Protein AF-A0A1Q7CAB7-F1 (afdb_monomer_lite)

Radius of gyration: 22.07 Å; chains: 1; bounding box: 35×59×57 Å

Secondary structure (DSSP, 8-state):
-BTTB--HHHHHHHHHH--BTTTEEEETTEEEES--S-EEEEEEE-SS--STTSTTGGG--SHHHHHHHHHHTT--EEEEEEE--TTSTTHHHHHHHHHHHHHHHHHHHHHHHHHHHHHHS-------SS--------

pLDDT: mean 85.0, std 17.0, range [36.19, 98.44]

Foldseek 3Di:
DPQLADDPVVVVVLVVQPDEPHQWYADPVGIDADPAPDAEEAEEEEQADQDPPDPNVVSRPHVVVVCVSCVSSHHNNYHYAYLHNCNDPCSVVSVVVSVVVVVVVVVVVVVVVVVVVVVPDPPPDPDDPDDDDDDDDD

Structure (mmCIF, N/CA/C/O backbone):
data_AF-A0A1Q7CAB7-F1
#
_entry.id   AF-A0A1Q7CAB7-F1
#
loop_
_atom_site.group_PDB
_atom_site.id
_atom_site.type_symbol
_atom_site.label_atom_id
_atom_site.label_alt_id
_atom_site.label_comp_id
_atom_site.label_asym_id
_atom_site.label_entity_id
_atom_site.label_seq_id
_atom_site.pdbx_PDB_ins_code
_atom_site.Cartn_x
_atom_site.Cartn_y
_atom_site.Cartn_z
_atom_site.occupancy
_atom_site.B_iso_or_equiv
_atom_site.auth_seq_id
_atom_site.auth_comp_id
_atom_site.auth_asym_id
_atom_site.auth_atom_id
_atom_site.pdbx_PDB_model_num
ATOM 1 N N . MET A 1 1 ? 3.531 -2.266 -10.623 1.00 93.06 1 MET A N 1
ATOM 2 C CA . MET A 1 1 ? 3.233 -0.841 -10.405 1.00 93.06 1 MET A CA 1
ATOM 3 C C . MET A 1 1 ? 2.967 -0.268 -11.768 1.00 93.06 1 MET A C 1
ATOM 5 O O . MET A 1 1 ? 3.759 -0.510 -12.668 1.00 93.06 1 MET A O 1
ATOM 9 N N . TYR A 1 2 ? 1.855 0.435 -11.917 1.00 92.12 2 TYR A N 1
ATOM 10 C CA . TYR A 1 2 ? 1.488 1.078 -13.170 1.00 92.12 2 TYR A CA 1
ATOM 11 C C . TYR A 1 2 ? 1.405 2.576 -12.912 1.00 92.12 2 TYR A C 1
ATOM 13 O O . TYR A 1 2 ? 0.789 2.983 -11.930 1.00 92.12 2 TYR A O 1
ATOM 21 N N . ASN A 1 3 ? 2.055 3.377 -13.758 1.00 94.75 3 ASN A N 1
ATOM 22 C CA . ASN A 1 3 ? 2.077 4.839 -13.649 1.00 94.75 3 ASN A CA 1
ATOM 23 C C . ASN A 1 3 ? 2.449 5.342 -12.240 1.00 94.75 3 ASN A C 1
ATOM 25 O O . ASN A 1 3 ? 1.783 6.212 -11.687 1.00 94.75 3 ASN A O 1
ATOM 29 N N . PHE A 1 4 ? 3.517 4.776 -11.666 1.00 95.00 4 PHE A N 1
ATOM 30 C CA . PHE A 1 4 ? 4.185 5.272 -10.450 1.00 95.00 4 PHE A CA 1
ATOM 31 C C . PHE A 1 4 ? 3.374 5.234 -9.139 1.00 95.00 4 PHE A C 1
ATOM 33 O O . PHE A 1 4 ? 3.864 5.693 -8.111 1.00 95.00 4 PHE A O 1
ATOM 40 N N . SER A 1 5 ? 2.149 4.695 -9.136 1.00 96.06 5 SER A N 1
ATOM 41 C CA . SER A 1 5 ? 1.272 4.716 -7.957 1.00 96.06 5 SER A CA 1
ATOM 42 C C . SER A 1 5 ? 0.442 3.433 -7.795 1.00 96.06 5 SER A C 1
ATOM 44 O O . SER A 1 5 ? 0.668 2.411 -8.455 1.00 96.06 5 SER A O 1
ATOM 46 N N . ILE A 1 6 ? -0.502 3.465 -6.852 1.00 97.31 6 ILE A N 1
ATOM 47 C CA . ILE A 1 6 ? -1.458 2.389 -6.601 1.00 97.31 6 ILE A CA 1
ATOM 48 C C . ILE A 1 6 ? -2.531 2.306 -7.704 1.00 97.31 6 ILE A C 1
ATOM 50 O O . ILE A 1 6 ? -2.869 3.317 -8.320 1.00 97.31 6 ILE A O 1
ATOM 54 N N . PRO A 1 7 ? -3.127 1.121 -7.937 1.00 97.06 7 PRO A N 1
ATOM 55 C CA . PRO A 1 7 ? -4.263 0.988 -8.844 1.00 97.06 7 PRO A CA 1
ATOM 56 C C . PRO A 1 7 ? -5.467 1.831 -8.398 1.00 97.06 7 PRO A C 1
ATOM 58 O O . PRO A 1 7 ? -5.752 1.943 -7.203 1.00 97.06 7 PRO A O 1
ATOM 61 N N . SER A 1 8 ? -6.237 2.350 -9.356 1.00 97.62 8 SER A N 1
ATOM 62 C CA . SER A 1 8 ? -7.451 3.135 -9.080 1.00 97.62 8 SER A CA 1
ATOM 63 C C . SER A 1 8 ? -8.499 2.352 -8.284 1.00 97.62 8 SER A C 1
ATOM 65 O O . SER A 1 8 ? -9.132 2.904 -7.388 1.00 97.62 8 SER A O 1
ATOM 67 N N . SER A 1 9 ? -8.641 1.052 -8.549 1.00 97.94 9 SER A N 1
ATOM 68 C CA . SER A 1 9 ? -9.522 0.158 -7.790 1.00 97.94 9 SER A CA 1
ATOM 69 C C . SER A 1 9 ? -9.101 0.030 -6.325 1.00 97.94 9 SER A C 1
ATOM 71 O O . SER A 1 9 ? -9.954 0.062 -5.439 1.00 97.94 9 SER A O 1
ATOM 73 N N . LEU A 1 10 ? -7.793 -0.046 -6.051 1.00 97.75 10 LEU A N 1
ATOM 74 C CA . LEU A 1 10 ? -7.275 -0.067 -4.685 1.00 97.75 10 LEU A CA 1
ATOM 75 C C . LEU A 1 10 ? -7.554 1.263 -3.980 1.00 97.75 10 LEU A C 1
ATOM 77 O O . LEU A 1 10 ? -7.998 1.259 -2.836 1.00 97.75 10 LEU A O 1
ATOM 81 N N . LYS A 1 11 ? -7.369 2.396 -4.668 1.00 98.00 11 LYS A N 1
ATOM 82 C CA . LYS A 1 11 ? -7.717 3.716 -4.123 1.00 98.00 11 LYS A CA 1
ATOM 83 C C . LYS A 1 11 ? -9.207 3.812 -3.782 1.00 98.00 11 LYS A C 1
ATOM 85 O O . LYS A 1 11 ? -9.547 4.247 -2.687 1.00 98.00 11 LYS A O 1
ATOM 90 N N . ALA A 1 12 ? -10.078 3.354 -4.679 1.00 98.44 12 ALA A N 1
ATOM 91 C CA . ALA A 1 12 ? -11.519 3.333 -4.445 1.00 98.44 12 ALA A CA 1
ATOM 92 C C . ALA A 1 12 ? -11.897 2.447 -3.245 1.00 98.44 12 ALA A C 1
ATOM 94 O O . ALA A 1 12 ? -12.755 2.824 -2.452 1.00 98.44 12 ALA A O 1
ATOM 95 N N . TRP A 1 13 ? -11.240 1.295 -3.072 1.00 98.25 13 TRP A N 1
ATOM 96 C CA . TRP A 1 13 ? -11.433 0.443 -1.896 1.00 98.25 13 TRP A CA 1
ATOM 97 C C . TRP A 1 13 ? -10.955 1.116 -0.601 1.00 98.25 13 TRP A C 1
ATOM 99 O O . TRP A 1 13 ? -11.678 1.095 0.396 1.00 98.25 13 TRP A O 1
ATOM 109 N N . ILE A 1 14 ? -9.786 1.768 -0.621 1.00 98.25 14 ILE A N 1
ATOM 110 C CA . ILE A 1 14 ? -9.268 2.552 0.512 1.00 98.25 14 ILE A CA 1
ATOM 111 C C . ILE A 1 14 ? -10.302 3.602 0.946 1.00 98.25 14 ILE A C 1
ATOM 113 O O . ILE A 1 14 ? -10.620 3.699 2.131 1.00 98.25 14 ILE A O 1
ATOM 117 N N . ASP A 1 15 ? -10.903 4.315 -0.007 1.00 97.88 15 ASP A N 1
ATOM 118 C CA . ASP A 1 15 ? -11.925 5.333 0.271 1.00 97.88 15 ASP A CA 1
ATOM 119 C C . ASP A 1 15 ? -13.193 4.760 0.927 1.00 97.88 15 ASP A C 1
ATOM 121 O O . ASP A 1 15 ? -13.919 5.474 1.622 1.00 97.88 15 ASP A O 1
ATOM 125 N N . GLN A 1 16 ? -13.464 3.462 0.757 1.00 97.94 16 GLN A N 1
ATOM 126 C CA . GLN A 1 16 ? -14.570 2.795 1.441 1.00 97.94 16 GLN A CA 1
ATOM 127 C C . GLN A 1 16 ? -14.238 2.400 2.880 1.00 97.94 16 GLN A C 1
ATOM 129 O O . GLN A 1 16 ? -15.137 2.444 3.723 1.00 97.94 16 GLN A O 1
ATOM 134 N N . ILE A 1 17 ? -12.987 2.029 3.173 1.00 96.81 17 ILE A N 1
ATOM 135 C CA . ILE A 1 17 ? -12.585 1.536 4.499 1.00 96.81 17 ILE A CA 1
ATOM 136 C C . ILE A 1 17 ? -12.109 2.639 5.445 1.00 96.81 17 ILE A C 1
ATOM 138 O O . ILE A 1 17 ? -12.213 2.470 6.659 1.00 96.81 17 ILE A O 1
ATOM 142 N N . VAL A 1 18 ? -11.608 3.765 4.933 1.00 97.50 18 VAL A N 1
ATOM 143 C CA . VAL A 1 18 ? -11.187 4.914 5.748 1.00 97.50 18 VAL A CA 1
ATOM 144 C C . VAL A 1 18 ? -12.438 5.703 6.145 1.00 97.50 18 VAL A C 1
ATOM 146 O O . VAL A 1 18 ? -12.928 6.552 5.404 1.00 97.50 18 VAL A O 1
ATOM 149 N N . ARG A 1 19 ? -13.008 5.382 7.312 1.00 96.75 19 ARG A N 1
ATOM 150 C CA . ARG A 1 19 ? -14.303 5.902 7.775 1.00 96.75 19 ARG A CA 1
ATOM 151 C C . ARG A 1 19 ? -14.226 6.355 9.227 1.00 96.75 19 ARG A C 1
ATOM 153 O O . ARG A 1 19 ? -13.767 5.613 10.102 1.00 96.75 19 ARG A O 1
ATOM 160 N N . LEU A 1 20 ? -14.747 7.556 9.474 1.00 95.50 20 LEU A N 1
ATOM 161 C CA . LEU A 1 20 ? -14.908 8.102 10.819 1.00 95.50 20 LEU A CA 1
ATOM 162 C C . LEU A 1 20 ? -15.801 7.193 11.677 1.00 95.50 20 LEU A C 1
ATOM 164 O O . LEU A 1 20 ? -16.824 6.688 11.217 1.00 95.50 20 LEU A O 1
ATOM 168 N N . GLY A 1 21 ? -15.386 6.962 12.921 1.00 94.12 21 GLY A N 1
ATOM 169 C CA . GLY A 1 21 ? -16.058 6.084 13.879 1.00 94.12 21 GLY A CA 1
ATOM 170 C C . GLY A 1 21 ? -15.904 4.585 13.599 1.00 94.12 21 GLY A C 1
ATOM 171 O O . GLY A 1 21 ? -16.500 3.780 14.312 1.00 94.12 21 GLY A O 1
ATOM 172 N N . LYS A 1 22 ? -15.138 4.189 12.570 1.00 95.38 22 LYS A N 1
ATOM 173 C CA . LYS A 1 22 ? -14.873 2.778 12.232 1.00 95.38 22 LYS A CA 1
ATOM 174 C C . LYS A 1 22 ? -13.384 2.462 12.230 1.00 95.38 22 LYS A C 1
ATOM 176 O O . LYS A 1 22 ? -12.943 1.604 12.984 1.00 95.38 22 LYS A O 1
ATOM 181 N N . THR A 1 23 ? -12.616 3.163 11.402 1.00 96.81 23 THR A N 1
ATOM 182 C CA . THR A 1 23 ? -11.162 2.967 11.255 1.00 96.81 23 THR A CA 1
ATOM 183 C C . THR A 1 23 ? -10.367 4.204 11.653 1.00 96.81 23 THR A C 1
ATOM 185 O O . THR A 1 23 ? -9.203 4.086 12.026 1.00 96.81 23 THR A O 1
ATOM 188 N N . VAL A 1 24 ? -11.013 5.372 11.650 1.00 96.75 24 VAL A N 1
ATOM 189 C CA . VAL A 1 24 ? -10.465 6.647 12.121 1.00 96.75 24 VAL A CA 1
ATOM 190 C C . VAL A 1 24 ? -11.419 7.248 13.149 1.00 96.75 24 VAL A C 1
ATOM 192 O O . VAL A 1 24 ? -12.636 7.145 13.008 1.00 96.75 24 VAL A O 1
ATOM 195 N N . GLY A 1 25 ? -10.885 7.888 14.178 1.00 95.44 25 GLY A N 1
ATOM 196 C CA . GLY A 1 25 ? -11.621 8.678 15.161 1.00 95.44 25 GLY A CA 1
ATOM 197 C C . GLY A 1 25 ? -10.913 9.999 15.452 1.00 95.44 25 GLY A C 1
ATOM 198 O O . GLY A 1 25 ? -9.979 10.378 14.748 1.00 95.44 25 GLY A O 1
ATOM 199 N N . TYR A 1 26 ? -11.349 10.686 16.505 1.00 95.12 26 TYR A N 1
ATOM 200 C CA . TYR A 1 26 ? -10.688 11.882 17.027 1.00 95.12 26 TYR A CA 1
ATOM 201 C C . TYR A 1 26 ? -10.242 11.629 18.464 1.00 95.12 26 TYR A C 1
ATOM 203 O O . TYR A 1 26 ? -11.049 11.232 19.304 1.00 95.12 26 TYR A O 1
ATOM 211 N N . GLY A 1 27 ? -8.959 11.854 18.724 1.00 90.88 27 GLY A N 1
ATOM 212 C CA . GLY A 1 27 ? -8.377 11.881 20.058 1.00 90.88 27 GLY A CA 1
ATOM 213 C C . GLY A 1 27 ? -8.017 13.310 20.482 1.00 90.88 27 GLY A C 1
ATOM 214 O O . GLY A 1 27 ? -8.190 14.254 19.707 1.00 90.88 27 GLY A O 1
ATOM 215 N N . PRO A 1 28 ? -7.451 13.483 21.689 1.00 92.06 28 PRO A N 1
ATOM 216 C CA . PRO A 1 28 ? -7.058 14.796 22.215 1.00 92.06 28 PRO A CA 1
ATOM 217 C C . PRO A 1 28 ? -6.096 15.584 21.310 1.00 92.06 28 PRO A C 1
ATOM 219 O O . PRO A 1 28 ? -6.073 16.808 21.358 1.00 92.06 28 PRO A O 1
ATOM 222 N N . ASN A 1 29 ? -5.335 14.886 20.461 1.00 92.69 29 ASN A N 1
ATOM 223 C CA . ASN A 1 29 ? -4.323 15.461 19.571 1.00 92.69 29 ASN A CA 1
ATOM 224 C C . ASN A 1 29 ? -4.768 15.509 18.092 1.00 92.69 29 ASN A C 1
ATOM 226 O O . ASN A 1 29 ? -3.928 15.676 17.211 1.00 92.69 29 ASN A O 1
ATOM 230 N N . GLY A 1 30 ? -6.064 15.329 17.801 1.00 91.75 30 GLY A N 1
ATOM 231 C CA . GLY A 1 30 ? -6.606 15.316 16.437 1.00 91.75 30 GLY A CA 1
ATOM 232 C C . GLY A 1 30 ? -6.982 13.915 15.931 1.00 91.75 30 GLY A C 1
ATOM 233 O O . GLY A 1 30 ? -7.319 13.046 16.741 1.00 91.75 30 GLY A O 1
ATOM 234 N N . PRO A 1 31 ? -6.996 13.682 14.602 1.00 91.25 31 PRO A N 1
ATOM 235 C CA . PRO A 1 31 ? -7.353 12.388 14.025 1.00 91.25 31 PRO A CA 1
ATOM 236 C C . PRO A 1 31 ? -6.501 11.242 14.582 1.00 91.25 31 PRO A C 1
ATOM 238 O O . PRO A 1 31 ? -5.278 11.345 14.659 1.00 91.25 31 PRO A O 1
ATOM 241 N N . GLN A 1 32 ? -7.149 10.139 14.946 1.00 95.19 32 GLN A N 1
ATOM 242 C CA . GLN A 1 32 ? -6.509 8.962 15.522 1.00 95.19 32 GLN A CA 1
ATOM 243 C C . GLN A 1 32 ? -6.991 7.692 14.821 1.00 95.19 32 GLN A C 1
ATOM 245 O O . GLN A 1 32 ? -8.191 7.438 14.724 1.00 95.19 32 GLN A O 1
ATOM 250 N N . GLY A 1 33 ? -6.051 6.866 14.373 1.00 96.31 33 GLY A N 1
ATOM 251 C CA . GLY A 1 33 ? -6.343 5.545 13.831 1.00 96.31 33 GLY A CA 1
ATOM 252 C C . GLY A 1 33 ? -6.826 4.560 14.899 1.00 96.31 33 GLY A C 1
ATOM 253 O O . GLY A 1 33 ? -6.313 4.545 16.018 1.00 96.31 33 GLY A O 1
ATOM 254 N N . LEU A 1 34 ? -7.801 3.719 14.553 1.00 96.25 34 LEU A N 1
ATOM 255 C CA . LEU A 1 34 ? -8.465 2.803 15.492 1.00 96.25 34 LEU A CA 1
ATOM 256 C C . LEU A 1 34 ? -7.986 1.344 15.381 1.00 96.25 34 LEU A C 1
ATOM 258 O O . LEU A 1 34 ? -8.370 0.509 16.197 1.00 96.25 34 LEU A O 1
ATOM 262 N N . LEU A 1 35 ? -7.146 1.010 14.395 1.00 94.75 35 LEU A N 1
ATOM 263 C CA . LEU A 1 35 ? -6.769 -0.375 14.071 1.00 94.75 35 LEU A CA 1
ATOM 264 C C . LEU A 1 35 ? -5.439 -0.850 14.688 1.00 94.75 35 LEU A C 1
ATOM 266 O O . LEU A 1 35 ? -4.764 -1.700 14.111 1.00 94.75 35 LEU A O 1
ATOM 270 N N . ALA A 1 36 ? -5.059 -0.333 15.855 1.00 89.88 36 ALA A N 1
ATOM 271 C CA . ALA A 1 36 ? -3.770 -0.627 16.485 1.00 89.88 36 ALA A CA 1
ATOM 272 C C . ALA A 1 36 ? -3.500 -2.134 16.723 1.00 89.88 36 ALA A C 1
ATOM 274 O O . ALA A 1 36 ? -4.420 -2.950 16.821 1.00 89.88 36 ALA A O 1
ATOM 275 N N . LYS A 1 37 ? -2.212 -2.481 16.899 1.00 90.06 37 LYS A N 1
ATOM 276 C CA . LYS A 1 37 ? -1.709 -3.840 17.211 1.00 90.06 37 LYS A CA 1
ATOM 277 C C . LYS A 1 37 ? -1.998 -4.887 16.128 1.00 90.06 37 LYS A C 1
ATOM 279 O O . LYS A 1 37 ? -2.221 -6.058 16.428 1.00 90.06 37 LYS A O 1
ATOM 284 N N . LYS A 1 38 ? -2.007 -4.467 14.866 1.00 91.50 38 LYS A N 1
ATOM 285 C CA . LYS A 1 38 ? -2.142 -5.364 13.716 1.00 91.50 38 LYS A CA 1
ATOM 286 C C . LYS A 1 38 ? -0.895 -5.274 12.852 1.00 91.50 38 LYS A C 1
ATOM 288 O O . LYS A 1 38 ? -0.441 -4.173 12.553 1.00 91.50 38 LYS A O 1
ATOM 293 N N . LYS A 1 39 ? -0.398 -6.442 12.450 1.00 91.94 39 LYS A N 1
ATOM 294 C CA . LYS A 1 39 ? 0.659 -6.582 11.451 1.00 91.94 39 LYS A CA 1
ATOM 295 C C . LYS A 1 39 ? 0.039 -6.532 10.057 1.00 91.94 39 LYS A C 1
ATOM 297 O O . LYS A 1 39 ? -0.990 -7.164 9.818 1.00 91.94 39 LYS A O 1
ATOM 302 N N . VAL A 1 40 ? 0.660 -5.794 9.147 1.00 94.69 40 VAL A N 1
ATOM 303 C CA . VAL A 1 40 ? 0.246 -5.687 7.745 1.00 94.69 40 VAL A CA 1
ATOM 304 C C . VAL A 1 40 ? 1.423 -6.041 6.854 1.00 94.69 40 VAL A C 1
ATOM 306 O O . VAL A 1 40 ? 2.543 -5.588 7.077 1.00 94.69 40 VAL A O 1
ATOM 309 N N . VAL A 1 41 ? 1.154 -6.817 5.810 1.00 95.12 41 VAL A N 1
ATOM 310 C CA . VAL A 1 41 ? 2.130 -7.114 4.764 1.00 95.12 41 VAL A CA 1
ATOM 311 C C . VAL A 1 41 ? 1.629 -6.504 3.466 1.00 95.12 41 VAL A C 1
ATOM 313 O O . VAL A 1 41 ? 0.495 -6.750 3.057 1.00 95.12 41 VAL A O 1
ATOM 316 N N . VAL A 1 42 ? 2.472 -5.704 2.822 1.00 95.56 42 VAL A N 1
ATOM 317 C CA . VAL A 1 42 ? 2.198 -5.113 1.515 1.00 95.56 42 VAL A CA 1
ATOM 318 C C . VAL A 1 42 ? 3.181 -5.698 0.516 1.00 95.56 42 VAL A C 1
ATOM 320 O O . VAL A 1 42 ? 4.387 -5.480 0.607 1.00 95.56 42 VAL A O 1
ATOM 323 N N . ILE A 1 43 ? 2.651 -6.441 -0.450 1.00 94.81 43 ILE A N 1
ATOM 324 C CA . ILE A 1 43 ? 3.431 -7.050 -1.524 1.00 94.81 43 ILE A CA 1
ATOM 325 C C . ILE A 1 43 ? 3.174 -6.247 -2.792 1.00 94.81 43 ILE A C 1
ATOM 327 O O . ILE A 1 43 ? 2.025 -6.012 -3.168 1.00 94.81 43 ILE A O 1
ATOM 331 N N . THR A 1 44 ? 4.240 -5.824 -3.460 1.00 93.81 44 THR A N 1
ATOM 332 C CA . THR A 1 44 ? 4.146 -5.060 -4.706 1.00 93.81 44 THR A CA 1
ATOM 333 C C . THR A 1 44 ? 5.068 -5.657 -5.757 1.00 93.81 44 THR A C 1
ATOM 335 O O . THR A 1 44 ? 6.144 -6.146 -5.435 1.00 93.81 44 THR A O 1
ATOM 338 N N . SER A 1 45 ? 4.658 -5.604 -7.022 1.00 92.50 45 SER A N 1
ATOM 339 C CA . SER A 1 45 ? 5.542 -5.853 -8.162 1.00 92.50 45 SER A CA 1
ATOM 340 C C . SER A 1 45 ? 5.849 -4.538 -8.866 1.00 92.50 45 SER A C 1
ATOM 342 O O . SER A 1 45 ? 4.979 -3.663 -8.937 1.00 92.50 45 SER A O 1
ATOM 344 N N . ARG A 1 46 ? 7.067 -4.357 -9.377 1.00 92.38 46 ARG A N 1
ATOM 345 C CA . ARG A 1 46 ? 7.527 -3.124 -10.034 1.00 92.38 46 ARG A CA 1
ATOM 346 C C . ARG A 1 46 ? 8.461 -3.468 -11.190 1.00 92.38 46 ARG A C 1
ATOM 348 O O . ARG A 1 46 ? 9.285 -4.368 -11.089 1.00 92.38 46 ARG A O 1
ATOM 355 N N . GLU A 1 47 ? 8.305 -2.759 -12.301 1.00 91.31 47 GLU A N 1
ATOM 356 C CA . GLU A 1 47 ? 9.091 -3.01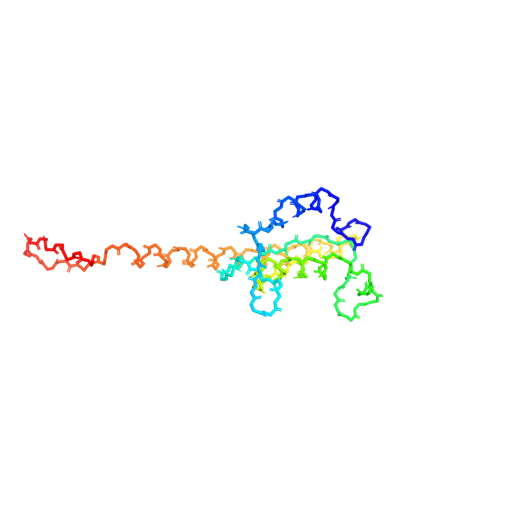1 -13.512 1.00 91.31 47 GLU A CA 1
ATOM 357 C C . GLU A 1 47 ? 10.563 -2.604 -13.332 1.00 91.31 47 GLU A C 1
ATOM 359 O O . GLU A 1 47 ? 11.458 -3.385 -13.644 1.00 91.31 47 GLU A O 1
ATOM 364 N N . GLY A 1 48 ? 10.808 -1.426 -12.753 1.00 90.00 48 GLY A N 1
ATOM 365 C CA . GLY A 1 48 ? 12.138 -0.951 -12.360 1.00 90.00 48 GLY A CA 1
ATOM 366 C C . GLY A 1 48 ? 12.380 -0.989 -10.850 1.00 90.00 48 GLY A C 1
ATOM 367 O O . GLY A 1 48 ? 11.514 -1.426 -10.089 1.00 90.00 48 GLY A O 1
ATOM 368 N N . ALA A 1 49 ? 13.554 -0.497 -10.448 1.00 91.50 49 ALA A N 1
ATOM 369 C CA . ALA A 1 49 ? 13.919 -0.287 -9.051 1.00 91.50 49 ALA A CA 1
ATOM 370 C C . ALA A 1 49 ? 13.590 1.137 -8.584 1.00 91.50 49 ALA A C 1
ATOM 372 O O . ALA A 1 49 ? 13.915 2.095 -9.294 1.00 91.50 49 ALA A O 1
ATOM 373 N N . TYR A 1 50 ? 12.955 1.261 -7.417 1.00 94.00 50 TYR A N 1
ATOM 374 C CA . TYR A 1 50 ? 12.495 2.535 -6.844 1.00 94.00 50 TYR A CA 1
ATOM 375 C C . TYR A 1 50 ? 12.875 2.697 -5.368 1.00 94.00 50 TYR A C 1
ATOM 377 O O . TYR A 1 50 ? 12.504 3.685 -4.738 1.00 94.00 50 TYR A O 1
ATOM 385 N N . GLU A 1 51 ? 13.617 1.744 -4.805 1.00 89.88 51 GLU A N 1
ATOM 386 C CA . GLU A 1 51 ? 14.102 1.828 -3.432 1.00 89.88 51 GLU A CA 1
ATOM 387 C C . GLU A 1 51 ? 15.002 3.052 -3.194 1.00 89.88 51 GLU A C 1
ATOM 389 O O . GLU A 1 51 ? 15.537 3.681 -4.117 1.00 89.88 51 GLU A O 1
ATOM 394 N N . LYS A 1 52 ? 15.184 3.378 -1.911 1.00 89.25 52 LYS A N 1
ATOM 395 C CA . LYS A 1 52 ? 16.018 4.493 -1.467 1.00 89.25 52 LYS A CA 1
ATOM 396 C C . LYS A 1 52 ? 17.436 4.399 -2.037 1.00 89.25 52 LYS A C 1
ATOM 398 O O . LYS A 1 52 ? 18.091 3.366 -1.928 1.00 89.25 52 LYS A O 1
ATOM 403 N N . GLY A 1 53 ? 17.928 5.498 -2.598 1.00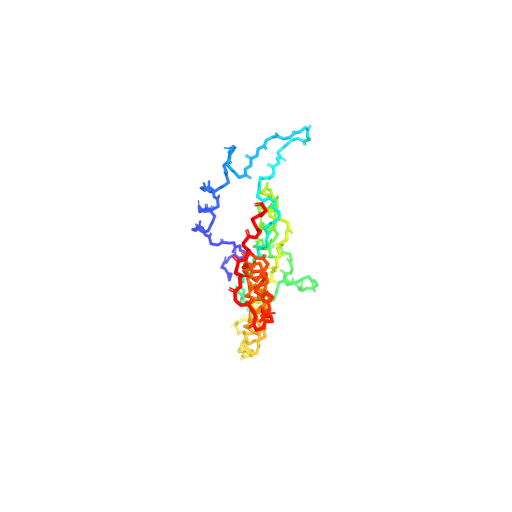 90.50 53 GLY A N 1
ATOM 404 C CA . GLY A 1 53 ? 19.236 5.608 -3.240 1.00 90.50 53 GLY A CA 1
ATOM 405 C C . GLY A 1 53 ? 19.245 5.248 -4.727 1.00 90.50 53 GLY A C 1
ATOM 406 O O . GLY A 1 53 ? 20.272 5.423 -5.382 1.00 90.50 53 GLY A O 1
ATOM 407 N N . THR A 1 54 ? 18.131 4.774 -5.293 1.00 91.81 54 THR A N 1
ATOM 408 C CA . THR A 1 54 ? 18.023 4.550 -6.740 1.00 91.81 54 THR A CA 1
ATOM 409 C C . THR A 1 54 ? 17.755 5.858 -7.487 1.00 91.81 54 THR A C 1
ATOM 411 O O . THR A 1 54 ? 17.148 6.791 -6.965 1.00 91.81 54 THR A O 1
ATOM 414 N N . ALA A 1 55 ? 18.130 5.918 -8.768 1.00 93.12 55 ALA A N 1
ATOM 415 C CA . ALA A 1 55 ? 17.864 7.088 -9.613 1.00 93.12 55 ALA A CA 1
ATOM 416 C C . ALA A 1 55 ? 16.361 7.400 -9.782 1.00 93.12 55 ALA A C 1
ATOM 418 O O . ALA A 1 55 ? 16.004 8.503 -10.191 1.00 93.12 55 ALA A O 1
ATOM 419 N N . LYS A 1 56 ? 15.485 6.427 -9.499 1.00 93.50 56 LYS A N 1
ATOM 420 C CA . LYS A 1 56 ? 14.029 6.551 -9.619 1.00 93.50 56 LYS A CA 1
ATOM 421 C C . LYS A 1 56 ? 13.317 6.630 -8.263 1.00 93.50 56 LYS A C 1
ATOM 423 O O . LYS A 1 56 ? 12.092 6.630 -8.268 1.00 93.50 56 LYS A O 1
ATOM 428 N N . GLU A 1 57 ? 14.033 6.752 -7.139 1.00 93.94 57 GLU A N 1
ATOM 429 C CA . GLU A 1 57 ? 13.445 6.848 -5.786 1.00 93.94 57 GLU A CA 1
ATOM 430 C C . GLU A 1 57 ? 12.318 7.890 -5.716 1.00 93.94 57 GLU A C 1
ATOM 432 O O . GLU A 1 57 ? 11.227 7.617 -5.222 1.00 93.94 57 GLU A O 1
ATOM 437 N N . ALA A 1 58 ? 12.543 9.071 -6.298 1.00 95.62 58 ALA A N 1
ATOM 438 C CA . ALA A 1 58 ? 11.572 10.167 -6.303 1.00 95.62 58 ALA A CA 1
ATOM 439 C C . ALA A 1 58 ? 10.279 9.872 -7.092 1.00 95.62 58 ALA A C 1
ATOM 441 O O . ALA A 1 58 ? 9.329 10.650 -7.026 1.00 95.62 58 ALA A O 1
ATOM 442 N N . PHE A 1 59 ? 10.235 8.775 -7.851 1.00 95.75 59 PHE A N 1
ATOM 443 C CA . PHE A 1 59 ? 9.069 8.341 -8.616 1.00 95.75 59 PHE A CA 1
ATOM 444 C C . PHE A 1 59 ? 8.273 7.229 -7.917 1.00 95.75 59 PHE A C 1
ATOM 446 O O . PHE A 1 59 ? 7.362 6.674 -8.530 1.00 95.75 59 PHE A O 1
ATOM 453 N N . ASP A 1 60 ? 8.578 6.888 -6.661 1.00 96.06 60 ASP A N 1
ATOM 454 C CA . ASP A 1 60 ? 7.708 6.027 -5.856 1.00 96.06 60 ASP A CA 1
ATOM 455 C C . ASP A 1 60 ? 6.611 6.849 -5.164 1.00 96.06 60 ASP A C 1
ATOM 457 O O . ASP A 1 60 ? 6.803 7.406 -4.083 1.00 96.06 60 ASP A O 1
ATOM 461 N N . PHE A 1 61 ? 5.420 6.891 -5.765 1.00 96.44 61 PHE A N 1
ATOM 462 C CA . PHE A 1 61 ? 4.215 7.405 -5.099 1.00 96.44 61 PHE A CA 1
ATOM 463 C C . PHE A 1 61 ? 3.349 6.283 -4.516 1.00 96.44 61 PHE A C 1
ATOM 465 O O . PHE A 1 61 ? 2.273 6.548 -3.978 1.00 96.44 61 PHE A O 1
ATOM 472 N N . GLN A 1 62 ? 3.767 5.024 -4.649 1.00 95.94 62 GLN A N 1
ATOM 473 C CA . GLN A 1 62 ? 3.003 3.859 -4.227 1.00 95.94 62 GLN A CA 1
ATOM 474 C C . GLN A 1 62 ? 3.207 3.588 -2.735 1.00 95.94 62 GLN A C 1
ATOM 476 O O . GLN A 1 62 ? 2.241 3.572 -1.970 1.00 95.94 62 GLN A O 1
ATOM 481 N N . GLU A 1 63 ? 4.448 3.358 -2.312 1.00 95.75 63 GLU A N 1
ATOM 482 C CA . GLU A 1 63 ? 4.743 2.986 -0.927 1.00 95.75 63 GLU A CA 1
ATOM 483 C C . GLU A 1 63 ? 4.548 4.142 0.060 1.00 95.75 63 GLU A C 1
ATOM 485 O O . GLU A 1 63 ? 3.874 3.916 1.071 1.00 95.75 63 GLU A O 1
ATOM 490 N N . PRO A 1 64 ? 5.026 5.377 -0.202 1.00 96.38 64 PRO A N 1
ATOM 491 C CA . PRO A 1 64 ? 4.799 6.491 0.717 1.00 96.38 64 PRO A CA 1
ATOM 492 C C . PRO A 1 64 ? 3.311 6.757 0.968 1.00 96.38 64 PRO A C 1
ATOM 494 O O . PRO A 1 64 ? 2.903 6.957 2.113 1.00 96.38 64 PRO A O 1
ATOM 497 N N . TYR A 1 65 ? 2.481 6.678 -0.080 1.00 97.62 65 TYR A N 1
ATOM 498 C CA . TYR A 1 65 ? 1.029 6.803 0.047 1.00 97.62 65 TYR A CA 1
ATOM 499 C C . TYR A 1 65 ? 0.437 5.695 0.928 1.00 97.62 65 TYR A C 1
ATOM 501 O O . TYR A 1 65 ? -0.331 5.982 1.848 1.00 97.62 65 TYR A O 1
ATOM 509 N N . LEU A 1 66 ? 0.814 4.433 0.684 1.00 97.75 66 LEU A N 1
ATOM 510 C CA . LEU A 1 66 ? 0.318 3.295 1.459 1.00 97.75 66 LEU A CA 1
ATOM 511 C C . LEU A 1 66 ? 0.752 3.366 2.927 1.00 97.75 66 LEU A C 1
ATOM 513 O O . LEU A 1 66 ? -0.082 3.175 3.808 1.00 97.75 66 LEU A O 1
ATOM 517 N N . ARG A 1 67 ? 2.014 3.704 3.214 1.00 97.25 67 ARG A N 1
ATOM 518 C CA . ARG A 1 67 ? 2.491 3.917 4.591 1.00 97.25 67 ARG A CA 1
ATOM 519 C C . ARG A 1 67 ? 1.700 5.014 5.290 1.00 97.25 67 ARG A C 1
ATOM 521 O O . ARG A 1 67 ? 1.285 4.828 6.432 1.00 97.25 67 ARG A O 1
ATOM 528 N N . HIS A 1 68 ? 1.458 6.126 4.598 1.00 97.31 68 HIS A N 1
ATOM 529 C CA . HIS A 1 68 ? 0.702 7.241 5.152 1.00 97.31 68 HIS A CA 1
ATOM 530 C C . HIS A 1 68 ? -0.737 6.837 5.490 1.00 97.31 68 HIS A C 1
ATOM 532 O O . HIS A 1 68 ? -1.176 7.026 6.622 1.00 97.31 68 HIS A O 1
ATOM 538 N N . ILE A 1 69 ? -1.468 6.244 4.542 1.00 97.69 69 ILE A N 1
ATOM 539 C CA . ILE A 1 69 ? -2.890 5.943 4.742 1.00 97.69 69 ILE A CA 1
ATOM 540 C C . ILE A 1 69 ? -3.125 4.776 5.710 1.00 97.69 69 ILE A C 1
ATOM 542 O O . ILE A 1 69 ? -4.074 4.814 6.492 1.00 97.69 69 ILE A O 1
ATOM 546 N N . LEU A 1 70 ? -2.246 3.766 5.718 1.00 97.38 70 LEU A N 1
ATOM 547 C CA . LEU A 1 70 ? -2.282 2.679 6.701 1.00 97.38 70 LEU A CA 1
ATOM 548 C C . LEU A 1 70 ? -1.967 3.211 8.107 1.00 97.38 70 LEU A C 1
ATOM 550 O O . LEU A 1 70 ? -2.707 2.929 9.051 1.00 97.38 70 LEU A O 1
ATOM 554 N N . GLY A 1 71 ? -0.942 4.058 8.238 1.00 96.25 71 GLY A N 1
ATOM 555 C CA . GLY A 1 71 ? -0.619 4.729 9.496 1.00 96.25 71 GLY A CA 1
ATOM 556 C C . GLY A 1 71 ? -1.763 5.613 9.997 1.00 96.25 71 GLY A C 1
ATOM 557 O O . GLY A 1 71 ? -2.083 5.587 11.184 1.00 96.25 71 GLY A O 1
ATOM 558 N N . PHE A 1 72 ? -2.445 6.319 9.091 1.00 96.25 72 PHE A N 1
ATOM 559 C CA . PHE A 1 72 ? -3.599 7.163 9.410 1.00 96.25 72 PHE A CA 1
ATOM 560 C C . PHE A 1 72 ? -4.756 6.380 10.051 1.00 96.25 72 PHE A C 1
ATOM 562 O O . PHE A 1 72 ? -5.381 6.869 10.991 1.00 96.25 72 PHE A O 1
ATOM 569 N N . ILE A 1 73 ? -5.007 5.141 9.613 1.00 97.19 73 ILE A N 1
ATOM 570 C CA . ILE A 1 73 ? -6.006 4.250 10.235 1.00 97.19 73 ILE A CA 1
ATOM 571 C C . ILE A 1 73 ? -5.456 3.437 11.422 1.00 97.19 73 ILE A C 1
ATOM 573 O O . ILE A 1 73 ? -6.192 2.668 12.043 1.00 97.19 73 ILE A O 1
ATOM 577 N N . GLY A 1 74 ? -4.189 3.640 11.798 1.00 95.69 74 GLY A N 1
ATOM 578 C CA . GLY A 1 74 ? -3.558 3.066 12.993 1.00 95.69 74 GLY A CA 1
ATOM 579 C C . GLY A 1 74 ? -2.748 1.791 12.746 1.00 95.69 74 GLY A C 1
ATOM 580 O O . GLY A 1 74 ? -2.328 1.141 13.702 1.00 95.69 74 GLY A O 1
ATOM 581 N N . LEU A 1 75 ? -2.523 1.426 11.483 1.00 96.56 75 LEU A N 1
ATOM 582 C CA . LEU A 1 75 ? -1.710 0.281 11.078 1.00 96.56 75 LEU A CA 1
ATOM 583 C C . LEU A 1 75 ? -0.263 0.735 10.869 1.00 96.56 75 LEU A C 1
ATOM 585 O O . LEU A 1 75 ? 0.110 1.185 9.788 1.00 96.56 75 LEU A O 1
ATOM 589 N N . THR A 1 76 ? 0.542 0.654 11.927 1.00 95.19 76 THR A N 1
ATOM 590 C CA . THR A 1 76 ? 1.935 1.134 11.928 1.00 95.19 76 THR A CA 1
ATOM 591 C C . THR A 1 76 ? 2.971 0.029 11.731 1.00 95.19 76 THR A C 1
ATOM 593 O O . THR A 1 76 ? 4.061 0.308 11.238 1.00 95.19 76 THR A O 1
ATOM 596 N N . ASP A 1 77 ? 2.639 -1.219 12.069 1.00 95.19 77 ASP A N 1
ATOM 597 C CA . ASP A 1 77 ? 3.501 -2.382 11.840 1.00 95.19 77 ASP A CA 1
ATOM 598 C C . ASP A 1 77 ? 3.269 -2.923 10.422 1.00 95.19 77 ASP A C 1
ATOM 600 O O . ASP A 1 77 ? 2.449 -3.818 10.192 1.00 95.19 77 ASP A O 1
ATOM 604 N N . VAL A 1 78 ? 3.926 -2.284 9.448 1.00 95.31 78 VAL A N 1
ATOM 605 C CA . VAL A 1 78 ? 3.767 -2.582 8.020 1.00 95.31 78 VAL A CA 1
ATOM 606 C C . VAL A 1 78 ? 5.085 -3.054 7.417 1.00 95.31 78 VAL A C 1
ATOM 608 O O . VAL A 1 78 ? 6.044 -2.285 7.291 1.00 95.31 78 VAL A O 1
ATOM 611 N N . THR A 1 79 ? 5.100 -4.306 6.967 1.00 95.50 79 THR A N 1
ATOM 612 C CA . THR A 1 79 ? 6.208 -4.900 6.216 1.00 95.50 79 THR A CA 1
ATOM 613 C C . THR A 1 79 ? 5.939 -4.785 4.721 1.00 95.50 79 THR A C 1
ATOM 615 O O . THR A 1 79 ? 4.917 -5.263 4.231 1.00 95.50 79 THR A O 1
ATOM 618 N N . PHE A 1 80 ? 6.866 -4.169 3.990 1.00 94.62 80 PHE A N 1
ATOM 619 C CA . PHE A 1 80 ? 6.814 -4.086 2.532 1.00 94.62 80 PHE A CA 1
ATOM 620 C C . PHE A 1 80 ? 7.740 -5.123 1.902 1.00 94.62 80 PHE A C 1
ATOM 622 O O . PHE A 1 80 ? 8.853 -5.358 2.377 1.00 94.62 80 PHE A O 1
ATOM 629 N N . ILE A 1 81 ? 7.257 -5.745 0.831 1.00 94.19 81 ILE A N 1
ATOM 630 C CA . ILE A 1 81 ? 8.017 -6.668 -0.005 1.00 94.19 81 ILE A CA 1
ATOM 631 C C . ILE A 1 81 ? 7.835 -6.219 -1.449 1.00 94.19 81 ILE A C 1
ATOM 633 O O . ILE A 1 81 ? 6.712 -6.176 -1.964 1.00 94.19 81 ILE A O 1
ATOM 637 N N . HIS A 1 82 ? 8.943 -5.891 -2.103 1.00 92.75 82 HIS A N 1
ATOM 638 C CA . HIS A 1 82 ? 8.951 -5.468 -3.494 1.00 92.75 82 HIS A CA 1
ATOM 639 C C . HIS A 1 82 ? 9.566 -6.559 -4.362 1.00 92.75 82 HIS A C 1
ATOM 641 O O . HIS A 1 82 ? 10.721 -6.934 -4.188 1.00 92.75 82 HIS A O 1
ATOM 647 N N . ALA A 1 83 ? 8.797 -7.047 -5.326 1.00 92.25 83 ALA A N 1
ATOM 648 C CA . ALA A 1 83 ? 9.331 -7.729 -6.492 1.00 92.25 83 ALA A CA 1
ATOM 649 C C . ALA A 1 83 ? 9.669 -6.655 -7.540 1.00 92.25 83 ALA A C 1
ATOM 651 O O . ALA A 1 83 ? 8.840 -6.333 -8.394 1.00 92.25 83 ALA A O 1
ATOM 652 N N . GLU A 1 84 ? 10.841 -6.028 -7.417 1.00 90.00 84 GLU A N 1
ATOM 653 C CA . GLU A 1 84 ? 11.330 -5.006 -8.359 1.00 90.00 84 GLU A CA 1
ATOM 654 C C . GLU A 1 84 ? 12.040 -5.626 -9.569 1.00 90.00 84 GLU A C 1
ATOM 656 O O . GLU A 1 84 ? 12.265 -6.836 -9.620 1.00 90.00 84 GLU A O 1
ATOM 661 N N . ASN A 1 85 ? 12.417 -4.784 -10.539 1.00 89.38 85 ASN A N 1
ATOM 662 C CA . ASN A 1 85 ? 13.223 -5.169 -11.703 1.00 89.38 85 ASN A CA 1
ATOM 663 C C . ASN A 1 85 ? 12.575 -6.229 -12.610 1.00 89.38 85 ASN A C 1
ATOM 665 O O . ASN A 1 85 ? 13.264 -7.013 -13.262 1.00 89.38 85 ASN A O 1
ATOM 669 N N . GLN A 1 86 ? 11.246 -6.248 -12.674 1.00 89.50 86 GLN A N 1
ATOM 670 C CA . GLN A 1 86 ? 10.506 -7.294 -13.379 1.00 89.50 86 GLN A CA 1
ATOM 671 C C . GLN A 1 86 ? 10.575 -7.205 -14.917 1.00 89.50 86 GLN A C 1
ATOM 673 O O . GLN A 1 86 ? 10.125 -8.134 -15.577 1.00 89.50 86 GLN A O 1
ATOM 678 N N . ALA A 1 87 ? 11.145 -6.140 -15.500 1.00 85.81 87 ALA A N 1
ATOM 679 C CA . ALA A 1 87 ? 11.466 -6.101 -16.938 1.00 85.81 87 ALA A CA 1
ATOM 680 C C . ALA A 1 87 ? 12.896 -6.547 -17.278 1.00 85.81 87 ALA A C 1
ATOM 682 O O . ALA A 1 87 ? 13.257 -6.582 -18.453 1.00 85.81 87 ALA A O 1
ATOM 683 N N . ARG A 1 88 ? 13.731 -6.859 -16.280 1.00 85.44 88 ARG A N 1
ATOM 684 C CA . ARG A 1 88 ? 15.087 -7.357 -16.532 1.00 85.44 88 ARG A CA 1
ATOM 685 C C . ARG A 1 88 ? 15.059 -8.837 -16.895 1.00 85.44 88 ARG A C 1
ATOM 687 O O . ARG A 1 88 ? 14.161 -9.565 -16.484 1.00 85.44 88 ARG A O 1
ATOM 694 N N . GLU A 1 89 ? 16.088 -9.294 -17.597 1.00 82.88 89 GLU A N 1
ATOM 695 C CA . GLU A 1 89 ? 16.261 -10.715 -17.918 1.00 82.88 89 GLU A CA 1
ATOM 696 C C . GLU A 1 89 ? 16.351 -11.573 -16.642 1.00 82.88 89 GLU A C 1
ATOM 698 O O . GLU A 1 89 ? 15.805 -12.671 -16.575 1.00 82.88 89 GLU A O 1
ATOM 703 N N . GLU A 1 90 ? 16.925 -11.021 -15.568 1.00 87.94 90 GLU A N 1
ATOM 704 C CA . GLU A 1 90 ? 17.056 -11.692 -14.274 1.00 87.94 90 GLU A CA 1
ATOM 705 C C . GLU A 1 90 ? 15.816 -11.556 -13.367 1.00 87.94 90 GLU A C 1
ATOM 707 O O . GLU A 1 90 ? 15.893 -11.850 -12.171 1.00 87.94 90 GLU A O 1
ATOM 712 N N . ALA A 1 91 ? 14.661 -11.123 -13.892 1.00 85.56 91 ALA A N 1
ATOM 713 C CA . ALA A 1 91 ? 13.432 -10.905 -13.116 1.00 85.56 91 ALA A CA 1
ATOM 714 C C . ALA A 1 91 ? 13.045 -12.103 -12.230 1.00 85.56 91 ALA A C 1
ATOM 716 O O . ALA A 1 91 ? 12.574 -11.913 -11.106 1.00 85.56 91 ALA A O 1
ATOM 717 N N . ALA A 1 92 ? 13.300 -13.331 -12.699 1.00 86.56 92 ALA A N 1
ATOM 718 C CA . ALA A 1 92 ? 13.034 -14.561 -11.956 1.00 86.56 92 ALA A CA 1
ATOM 719 C C . ALA A 1 92 ? 13.793 -14.636 -10.618 1.00 86.56 92 ALA A C 1
ATOM 721 O O . ALA A 1 92 ? 13.241 -15.129 -9.637 1.00 86.56 92 ALA A O 1
ATOM 722 N N . VAL A 1 93 ? 15.021 -14.109 -10.548 1.00 88.56 93 VAL A N 1
ATOM 723 C CA . VAL A 1 93 ? 15.826 -14.086 -9.315 1.00 88.56 93 VAL A CA 1
ATOM 724 C C . VAL A 1 93 ? 15.203 -13.134 -8.296 1.00 88.56 93 VAL A C 1
ATOM 726 O O . VAL A 1 93 ? 14.988 -13.506 -7.143 1.00 88.56 93 VAL A O 1
ATOM 729 N N . PHE A 1 94 ? 14.847 -11.923 -8.732 1.00 84.94 94 PHE A N 1
ATOM 730 C CA . PHE A 1 94 ? 14.191 -10.931 -7.875 1.00 84.94 94 PHE A CA 1
ATOM 731 C C . PHE A 1 94 ? 12.814 -11.405 -7.402 1.00 84.94 94 PHE A C 1
ATOM 733 O O . PHE A 1 94 ? 12.446 -11.210 -6.243 1.00 84.94 94 PHE A O 1
ATOM 740 N N . PHE A 1 95 ? 12.065 -12.073 -8.281 1.00 88.19 95 PHE A N 1
ATOM 741 C CA . PHE A 1 95 ? 10.783 -12.671 -7.936 1.00 88.19 95 PHE A CA 1
ATOM 742 C C . PHE A 1 95 ? 10.938 -13.797 -6.905 1.00 88.19 95 PHE A C 1
ATOM 744 O O . PHE A 1 95 ? 10.202 -13.827 -5.920 1.00 88.19 95 PHE A O 1
ATOM 751 N N . ALA A 1 96 ? 11.912 -14.693 -7.089 1.00 89.06 96 ALA A N 1
ATOM 752 C CA . ALA A 1 96 ? 12.178 -15.787 -6.157 1.00 89.06 96 ALA A CA 1
ATOM 753 C C . ALA A 1 96 ? 12.577 -15.275 -4.765 1.00 89.06 96 ALA A C 1
ATOM 755 O O . ALA A 1 96 ? 12.034 -15.748 -3.769 1.00 89.06 96 ALA A O 1
ATOM 756 N N . ALA A 1 97 ? 13.440 -14.257 -4.689 1.00 88.38 97 ALA A N 1
ATOM 757 C CA . ALA A 1 97 ? 13.815 -13.632 -3.421 1.00 88.38 97 ALA A CA 1
ATOM 758 C C . ALA A 1 97 ? 12.604 -13.007 -2.701 1.00 88.38 97 ALA A C 1
ATOM 760 O O . ALA A 1 97 ? 12.446 -13.145 -1.486 1.00 88.38 97 ALA A O 1
ATOM 761 N N . ALA A 1 98 ? 11.705 -12.352 -3.445 1.00 88.94 98 ALA A N 1
ATOM 762 C CA . ALA A 1 98 ? 10.459 -11.834 -2.883 1.00 88.94 98 ALA A CA 1
ATOM 763 C C . ALA A 1 98 ? 9.543 -12.969 -2.384 1.00 88.94 98 ALA A C 1
ATOM 765 O O . ALA A 1 98 ? 8.981 -12.863 -1.293 1.00 88.94 98 ALA A O 1
ATOM 766 N N . ALA A 1 99 ? 9.424 -14.064 -3.140 1.00 89.06 99 ALA A N 1
ATOM 767 C CA . ALA A 1 99 ? 8.628 -15.233 -2.767 1.00 89.06 99 ALA A CA 1
ATOM 768 C C . ALA A 1 99 ? 9.159 -15.934 -1.506 1.00 89.06 99 ALA A C 1
ATOM 770 O O . ALA A 1 99 ? 8.374 -16.280 -0.624 1.00 89.06 99 ALA A O 1
ATOM 771 N N . GLU A 1 100 ? 10.478 -16.082 -1.375 1.00 90.69 100 GLU A N 1
ATOM 772 C CA . GLU A 1 100 ? 11.118 -16.621 -0.171 1.00 90.69 100 GLU A CA 1
ATOM 773 C C . GLU A 1 100 ? 10.789 -15.764 1.058 1.00 90.69 100 GLU A C 1
ATOM 775 O O . GLU A 1 100 ? 10.356 -16.271 2.095 1.00 90.69 100 GLU A O 1
ATOM 780 N N . ARG A 1 101 ? 10.900 -14.439 0.913 1.00 90.19 101 ARG A N 1
ATOM 781 C CA . ARG A 1 101 ? 10.598 -13.485 1.983 1.00 90.19 101 ARG A CA 1
ATOM 782 C C . ARG A 1 101 ? 9.124 -13.536 2.404 1.00 90.19 101 ARG A C 1
ATOM 784 O O . ARG A 1 101 ? 8.827 -13.446 3.595 1.00 90.19 101 ARG A O 1
ATOM 791 N N . ILE A 1 102 ? 8.206 -13.733 1.452 1.00 90.44 102 ILE A N 1
ATOM 792 C CA . ILE A 1 102 ? 6.777 -13.973 1.724 1.0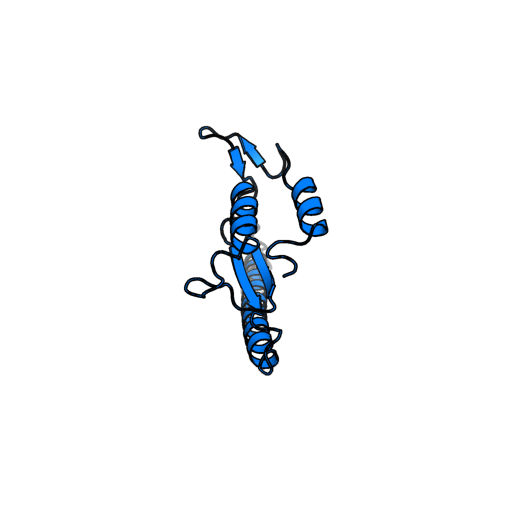0 90.44 102 ILE A CA 1
ATOM 793 C C . ILE A 1 102 ? 6.586 -15.287 2.494 1.00 90.44 102 ILE A C 1
ATOM 795 O O . ILE A 1 102 ? 5.850 -15.309 3.481 1.00 90.44 102 ILE A O 1
ATOM 799 N N . GLY A 1 103 ? 7.263 -16.361 2.077 1.00 87.12 103 GLY A N 1
ATOM 800 C CA . GLY A 1 103 ? 7.213 -17.663 2.744 1.00 87.12 103 GLY A CA 1
ATOM 801 C C . GLY A 1 103 ? 7.658 -17.595 4.206 1.00 87.12 103 GLY A C 1
ATOM 802 O O . GLY A 1 103 ? 6.971 -18.119 5.080 1.00 87.12 103 GLY A O 1
ATOM 803 N N . GLY A 1 104 ? 8.742 -16.869 4.494 1.00 86.31 104 GLY A N 1
ATOM 804 C CA . GLY A 1 104 ? 9.215 -16.651 5.864 1.00 86.31 104 GLY A CA 1
ATOM 805 C C . GLY A 1 104 ? 8.180 -15.958 6.759 1.00 86.31 104 GLY A C 1
ATOM 806 O O . GLY A 1 104 ? 7.970 -16.370 7.899 1.00 86.31 104 GLY A O 1
ATOM 807 N N . ILE A 1 105 ? 7.470 -14.953 6.236 1.00 87.06 105 ILE A N 1
ATOM 8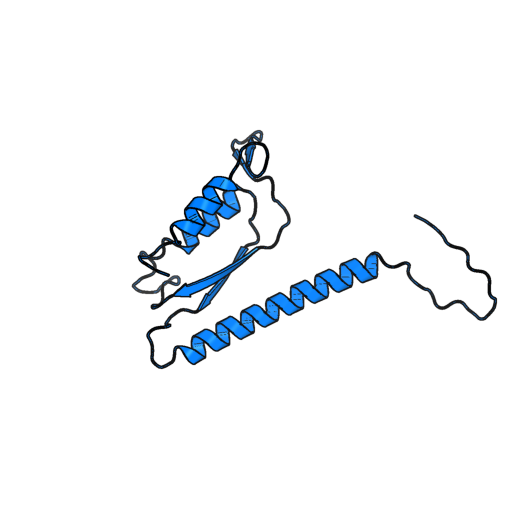08 C CA . ILE A 1 105 ? 6.418 -14.258 6.993 1.00 87.06 105 ILE A CA 1
ATOM 809 C C . ILE A 1 105 ? 5.198 -15.157 7.205 1.00 87.06 105 ILE A C 1
ATOM 811 O O . ILE A 1 105 ? 4.604 -15.131 8.280 1.00 87.06 105 ILE A O 1
ATOM 815 N N . ALA A 1 106 ? 4.820 -15.967 6.215 1.00 81.31 106 ALA A N 1
ATOM 816 C CA . ALA A 1 106 ? 3.713 -16.909 6.369 1.00 81.31 106 ALA A CA 1
ATOM 817 C C . ALA A 1 106 ? 3.979 -17.907 7.511 1.00 81.31 106 ALA A C 1
ATOM 819 O O . ALA A 1 106 ? 3.104 -18.130 8.346 1.00 81.31 106 ALA A O 1
ATOM 820 N N . ILE A 1 107 ? 5.211 -18.417 7.605 1.00 79.62 107 ILE A N 1
ATOM 821 C CA . ILE A 1 107 ? 5.633 -19.320 8.683 1.00 79.62 107 ILE A CA 1
ATOM 822 C C . ILE A 1 107 ? 5.564 -18.626 10.055 1.00 79.62 107 ILE A C 1
ATOM 824 O O . ILE A 1 107 ? 5.024 -19.215 10.989 1.00 79.62 107 ILE A O 1
ATOM 828 N N . ASP A 1 108 ? 6.038 -17.378 10.182 1.00 79.56 108 ASP A N 1
ATOM 829 C CA . ASP A 1 108 ? 5.929 -16.587 11.428 1.00 79.56 108 ASP A CA 1
ATOM 830 C C . ASP A 1 108 ? 4.466 -16.424 11.874 1.00 79.56 108 ASP A C 1
ATOM 832 O O . ASP A 1 108 ? 4.126 -16.620 13.042 1.00 79.56 108 ASP A O 1
ATOM 836 N N . GLN A 1 109 ? 3.566 -16.120 10.933 1.00 76.69 109 GLN A N 1
ATOM 837 C CA . GLN A 1 109 ? 2.139 -15.971 11.227 1.00 76.69 109 GLN A CA 1
ATOM 838 C C . GLN A 1 109 ? 1.488 -17.289 11.667 1.00 76.69 109 GLN A C 1
ATOM 840 O O . GLN A 1 109 ? 0.600 -17.281 12.525 1.00 76.69 109 GLN A O 1
ATOM 845 N N . ASP A 1 110 ? 1.912 -18.416 11.101 1.00 77.62 110 ASP A N 1
ATOM 846 C CA . ASP A 1 110 ? 1.388 -19.731 11.459 1.00 77.62 110 ASP A CA 1
ATOM 847 C C . ASP A 1 110 ? 1.927 -20.212 12.811 1.00 77.62 110 ASP A C 1
ATOM 849 O O . ASP A 1 110 ? 1.154 -20.731 13.618 1.00 77.62 110 ASP A O 1
ATOM 853 N N . GLN A 1 111 ? 3.200 -19.946 13.119 1.00 73.62 111 GLN A N 1
ATOM 854 C CA . GLN A 1 111 ? 3.769 -20.167 14.452 1.00 73.62 111 GLN A CA 1
ATOM 855 C C . GLN A 1 111 ? 3.049 -19.325 15.509 1.00 73.62 111 GLN A C 1
ATOM 857 O O . GLN A 1 111 ? 2.591 -19.867 16.513 1.00 73.62 111 GLN A O 1
ATOM 862 N N . HIS A 1 112 ? 2.841 -18.031 15.252 1.00 77.75 112 HIS A N 1
ATOM 863 C CA . HIS A 1 112 ? 2.118 -17.149 16.169 1.00 77.75 112 HIS A CA 1
ATOM 864 C C . HIS A 1 112 ? 0.671 -17.613 16.411 1.00 77.75 112 HIS A C 1
ATOM 866 O O . HIS A 1 112 ? 0.184 -17.607 17.544 1.00 77.75 112 HIS A O 1
ATOM 872 N N . ARG A 1 113 ? -0.025 -18.068 15.360 1.00 79.50 113 ARG A N 1
ATOM 873 C CA . ARG A 1 113 ? -1.367 -18.657 15.494 1.00 79.50 113 ARG A CA 1
ATOM 874 C C . ARG A 1 113 ? -1.355 -19.957 16.292 1.00 79.50 113 ARG A C 1
ATOM 876 O O . ARG A 1 113 ? -2.235 -20.145 17.133 1.00 79.50 113 ARG A O 1
ATOM 883 N N . ALA A 1 114 ? -0.380 -20.831 16.058 1.00 73.88 114 ALA A N 1
ATOM 884 C CA . ALA A 1 114 ? -0.230 -22.081 16.794 1.00 73.88 114 ALA A CA 1
ATOM 885 C C . ALA A 1 114 ? 0.088 -21.843 18.281 1.00 73.88 114 ALA A C 1
ATOM 887 O O . ALA A 1 114 ? -0.468 -22.529 19.135 1.00 73.88 114 ALA A O 1
ATOM 888 N N . GLU A 1 115 ? 0.912 -20.847 18.612 1.00 72.06 115 GLU A N 1
ATOM 889 C CA . GLU A 1 115 ? 1.208 -20.449 19.994 1.00 72.06 115 GLU A CA 1
ATOM 890 C C . GLU A 1 115 ? -0.029 -19.922 20.726 1.00 72.06 115 GLU A C 1
ATOM 892 O O . GLU A 1 115 ? -0.300 -20.343 21.852 1.00 72.06 115 GLU A O 1
ATOM 897 N N . ILE A 1 116 ? -0.823 -19.055 20.085 1.00 74.00 116 ILE A N 1
ATOM 898 C CA . ILE A 1 116 ? -2.101 -18.589 20.645 1.00 74.00 116 ILE A CA 1
ATOM 899 C C . ILE A 1 116 ? -3.042 -19.778 20.867 1.00 74.00 116 ILE A C 1
ATOM 901 O O . ILE A 1 116 ? -3.617 -19.912 21.946 1.00 74.00 116 ILE A O 1
ATOM 905 N N . ALA A 1 117 ? -3.166 -20.672 19.882 1.00 72.50 117 ALA A N 1
ATOM 906 C CA . ALA A 1 117 ? -3.994 -21.867 20.005 1.00 72.50 117 ALA A CA 1
ATOM 907 C C . ALA A 1 117 ? -3.520 -22.787 21.148 1.00 72.50 117 ALA A C 1
ATOM 909 O O . ALA A 1 117 ? -4.345 -23.277 21.914 1.00 72.50 117 ALA A O 1
ATOM 910 N N . CYS A 1 118 ? -2.208 -22.975 21.314 1.00 62.88 118 CYS A N 1
ATOM 911 C CA . CYS A 1 118 ? -1.610 -23.789 22.375 1.00 62.88 118 CYS A CA 1
ATOM 912 C C . CYS A 1 118 ? -1.809 -23.175 23.771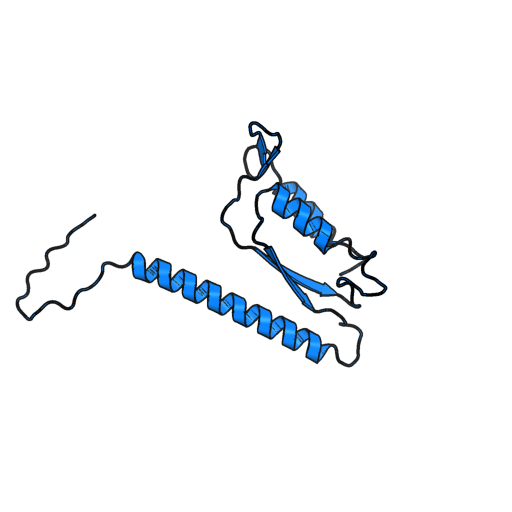 1.00 62.88 118 CYS A C 1
ATOM 914 O O . CYS A 1 118 ? -2.115 -23.894 24.718 1.00 62.88 118 CYS A O 1
ATOM 916 N N . CYS A 1 119 ? -1.715 -21.847 23.899 1.00 61.09 119 CYS A N 1
ATOM 917 C CA . CYS A 1 119 ? -2.027 -21.126 25.138 1.00 61.09 119 CYS A CA 1
ATOM 918 C C . CYS A 1 119 ? -3.522 -21.164 25.502 1.00 61.09 119 CYS A C 1
ATOM 920 O O . CYS A 1 119 ? -3.859 -21.089 26.683 1.00 61.09 119 CYS A O 1
ATOM 922 N N . CYS A 1 120 ? -4.414 -21.261 24.513 1.00 56.72 120 CYS A N 1
ATOM 923 C CA . CYS A 1 120 ? -5.863 -21.346 24.719 1.00 56.72 120 CYS A CA 1
ATOM 924 C C . CYS A 1 120 ? -6.383 -22.782 24.899 1.00 56.72 120 CYS A C 1
ATOM 926 O O . CYS A 1 120 ? -7.523 -22.960 25.327 1.00 56.72 120 CYS A O 1
ATOM 928 N N . LEU A 1 121 ? -5.579 -23.803 24.590 1.00 52.88 121 LEU A N 1
ATOM 929 C CA . LEU A 1 121 ? -5.903 -25.195 24.895 1.00 52.88 121 LEU A CA 1
ATOM 930 C C . LEU A 1 121 ? -5.661 -25.458 26.391 1.00 52.88 121 LEU A C 1
ATOM 932 O O . LEU A 1 121 ? -4.629 -25.041 26.926 1.00 52.88 121 LEU A O 1
ATOM 936 N N . PRO A 1 122 ? -6.571 -26.159 27.097 1.00 55.78 122 PRO A N 1
ATOM 937 C CA . PRO A 1 122 ? -6.314 -26.553 28.473 1.00 55.78 122 PRO A CA 1
ATOM 938 C C . PRO A 1 122 ? -5.018 -27.364 28.516 1.00 55.78 122 PRO A C 1
ATOM 940 O O . PRO A 1 122 ? -4.837 -28.317 27.755 1.00 55.78 122 PRO A O 1
ATOM 943 N N . ARG A 1 123 ? -4.092 -26.964 29.395 1.00 54.25 123 ARG A N 1
ATOM 944 C CA . ARG A 1 123 ? -2.819 -27.655 29.594 1.00 54.25 123 ARG A CA 1
ATOM 945 C C . ARG A 1 123 ? -3.130 -29.060 30.102 1.00 54.25 123 ARG A C 1
ATOM 947 O O . ARG A 1 123 ? -3.355 -29.242 31.294 1.00 54.25 123 ARG A O 1
ATOM 954 N N . ILE A 1 124 ? -3.153 -30.049 29.209 1.00 54.16 124 ILE A N 1
ATOM 955 C CA . ILE A 1 124 ? -3.252 -31.458 29.594 1.00 54.16 124 ILE A CA 1
ATOM 956 C C . ILE A 1 124 ? -1.928 -31.807 30.276 1.00 54.16 124 ILE A C 1
ATOM 958 O O . ILE A 1 124 ? -0.950 -32.196 29.638 1.00 54.16 124 ILE A O 1
ATOM 962 N N . THR A 1 125 ? -1.859 -31.612 31.590 1.00 45.84 125 THR A N 1
ATOM 963 C CA . THR A 1 125 ? -0.827 -32.237 32.404 1.00 45.84 125 THR A CA 1
ATOM 964 C C . THR A 1 125 ? -1.106 -33.735 32.358 1.00 45.84 125 THR A C 1
ATOM 966 O O . THR A 1 125 ? -2.217 -34.184 32.643 1.00 45.84 125 THR A O 1
ATOM 969 N N . LYS A 1 126 ? -0.119 -34.523 31.912 1.00 43.94 126 LYS A N 1
ATOM 970 C CA . LYS A 1 126 ? -0.208 -35.987 31.945 1.00 43.94 126 LYS A CA 1
ATOM 971 C C . LYS A 1 126 ? -0.612 -36.403 33.358 1.00 43.94 126 LYS A C 1
ATOM 973 O O . LYS A 1 126 ? 0.139 -36.186 34.307 1.00 43.94 126 LYS A O 1
ATOM 978 N N . THR A 1 127 ? -1.808 -36.958 33.487 1.00 42.69 127 THR A N 1
ATOM 979 C CA . THR A 1 127 ? -2.325 -37.450 34.755 1.00 42.69 127 THR A CA 1
ATOM 980 C C . THR A 1 127 ? -1.585 -38.742 35.083 1.00 42.69 127 THR A C 1
ATOM 982 O O . THR A 1 127 ? -1.546 -39.675 34.282 1.00 42.69 127 THR A O 1
ATOM 985 N N . SER A 1 128 ? -0.955 -38.762 36.256 1.00 48.09 128 SER A N 1
ATOM 986 C CA . SER A 1 128 ? -0.546 -39.988 36.941 1.00 48.09 128 SER A CA 1
ATOM 987 C C . SER A 1 128 ? -1.743 -40.944 37.054 1.00 48.09 128 SER A C 1
ATOM 989 O O . SER A 1 128 ? -2.885 -40.492 37.103 1.00 48.09 128 SER A O 1
ATOM 991 N N . ALA A 1 129 ? -1.470 -42.249 37.092 1.00 48.88 129 ALA A N 1
ATOM 992 C CA . ALA A 1 129 ? -2.373 -43.387 36.877 1.00 48.88 129 ALA A CA 1
ATOM 993 C C . ALA A 1 129 ? -3.582 -43.561 37.837 1.00 48.88 129 ALA A C 1
ATOM 995 O O . ALA A 1 129 ? -4.124 -44.656 37.949 1.00 48.88 129 ALA A O 1
ATOM 996 N N . SER A 1 130 ? -4.054 -42.516 38.512 1.00 53.16 130 SER A N 1
ATOM 997 C CA . SER A 1 130 ? -5.264 -42.524 39.342 1.00 53.16 130 SER A CA 1
ATOM 998 C C . SER A 1 130 ? -6.293 -41.556 38.753 1.00 53.16 130 SER A C 1
ATOM 1000 O O . SER A 1 130 ? -6.197 -40.343 38.933 1.00 53.16 130 SER A O 1
ATOM 1002 N N . GLY A 1 131 ? -7.242 -42.105 37.992 1.00 46.00 131 GLY A N 1
ATOM 1003 C CA . GLY A 1 131 ? -8.224 -41.379 37.186 1.00 46.00 131 GLY A CA 1
ATOM 1004 C C . GLY A 1 131 ? -9.240 -40.558 37.981 1.00 46.00 131 GLY A C 1
ATOM 1005 O O . GLY A 1 131 ? -10.364 -41.002 38.194 1.00 46.00 131 GLY A O 1
ATOM 1006 N N . LEU A 1 132 ? -8.876 -39.325 38.331 1.00 39.53 132 LEU A N 1
ATOM 1007 C CA . LEU A 1 132 ? -9.816 -38.280 38.731 1.00 39.53 132 LEU A CA 1
ATOM 1008 C C . LEU A 1 132 ? -9.499 -37.004 37.934 1.00 39.53 132 LEU A C 1
ATOM 1010 O O . LEU A 1 132 ? -8.458 -36.380 38.133 1.00 39.53 132 LEU A O 1
ATOM 1014 N N . HIS A 1 133 ? -10.377 -36.629 37.001 1.00 42.72 133 HIS A N 1
ATOM 1015 C CA . HIS A 1 133 ? -10.246 -35.384 36.244 1.00 42.72 133 HIS A CA 1
ATOM 1016 C C . HIS A 1 133 ? -10.883 -34.237 37.031 1.00 42.72 133 HIS A C 1
ATOM 1018 O O . HIS A 1 133 ? -12.101 -34.076 37.024 1.00 42.72 133 HIS A O 1
ATOM 1024 N N . LEU A 1 134 ? -10.055 -33.437 37.705 1.00 39.22 134 LEU A N 1
ATOM 1025 C CA . LEU A 1 134 ? -10.462 -32.135 38.223 1.00 39.22 134 LEU A CA 1
ATOM 1026 C C . LEU A 1 134 ? -10.206 -31.091 37.127 1.00 39.22 134 LEU A C 1
ATOM 1028 O O . LEU A 1 134 ? -9.060 -30.827 36.768 1.00 39.22 134 LEU A O 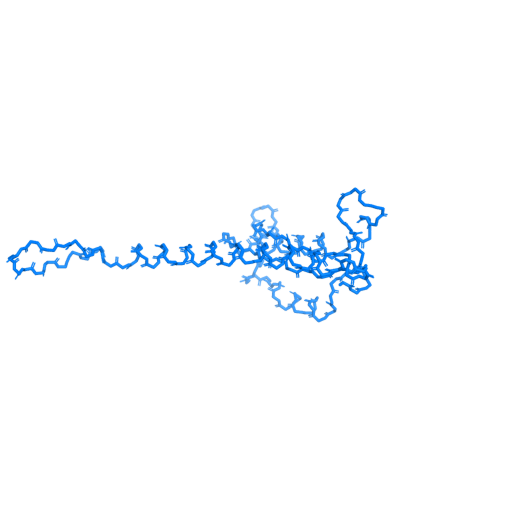1
ATOM 1032 N N . PHE A 1 135 ? -11.277 -30.538 36.561 1.00 39.53 135 PHE A N 1
ATOM 1033 C CA . PHE A 1 135 ? -11.197 -29.385 35.669 1.00 39.53 135 PHE A CA 1
ATOM 1034 C C . PHE A 1 135 ? -11.161 -28.114 36.525 1.00 39.53 135 PHE A C 1
ATOM 1036 O O . PHE A 1 135 ? -12.190 -27.697 37.050 1.00 39.53 135 PHE A O 1
ATOM 1043 N N . GLU A 1 136 ? -9.990 -27.493 36.671 1.00 36.62 136 GLU A N 1
ATOM 1044 C CA . GLU A 1 136 ? -9.911 -26.105 37.136 1.00 36.62 136 GLU A CA 1
ATOM 1045 C C . GLU A 1 136 ? -10.188 -25.171 35.954 1.00 36.62 136 GLU A C 1
ATOM 1047 O O . GLU A 1 136 ? -9.389 -25.054 35.022 1.00 36.62 136 GLU A O 1
ATOM 1052 N N . ALA A 1 137 ? -11.354 -24.527 35.985 1.00 36.19 137 ALA A N 1
ATOM 1053 C CA . ALA A 1 137 ? -11.664 -23.388 35.135 1.00 36.19 137 ALA A CA 1
ATOM 1054 C C . ALA A 1 137 ? -11.006 -22.125 35.716 1.00 36.19 137 ALA A C 1
ATOM 1056 O O . ALA A 1 137 ? -11.020 -21.923 36.931 1.00 36.19 137 ALA A O 1
ATOM 1057 N N . ARG A 1 138 ? -10.440 -21.284 34.845 1.00 46.38 138 ARG A N 1
ATOM 1058 C CA . ARG A 1 138 ? -10.166 -19.876 35.160 1.00 46.38 138 ARG A CA 1
ATOM 1059 C C . ARG A 1 138 ? -11.405 -19.038 34.901 1.00 46.38 138 ARG A C 1
ATOM 1061 O O . ARG A 1 138 ? -12.094 -19.343 33.902 1.00 46.38 138 ARG A O 1
#

Sequence (138 aa):
MYNFSIPSSLKAWIDQIVRLGKTVGYGPNGPQGLLAKKKVVVITSREGAYEKGTAKEAFDFQEPYLRHILGFIGLTDVTFIHAENQAREEAAVFFAAAAERIGGIAIDQDQHRAEIACCCLPRITKTSASGLHLFEAR